Protein AF-A0A7S9GH35-F1 (afdb_monomer_lite)

Structure (mmCIF, N/CA/C/O backbone):
data_AF-A0A7S9GH35-F1
#
_entry.id   AF-A0A7S9GH35-F1
#
loop_
_atom_site.group_PDB
_atom_site.id
_atom_site.type_symbol
_atom_site.label_atom_id
_atom_site.label_alt_id
_atom_site.label_comp_id
_atom_site.label_asym_id
_atom_site.label_entity_id
_atom_site.label_seq_id
_atom_site.pdbx_PDB_ins_code
_atom_site.Cartn_x
_atom_site.Cartn_y
_atom_site.Cartn_z
_atom_site.occupancy
_atom_site.B_iso_or_equiv
_atom_site.auth_seq_id
_atom_site.auth_comp_id
_atom_site.auth_asym_id
_atom_site.auth_atom_id
_atom_site.pdbx_PDB_model_num
ATOM 1 N N . MET A 1 1 ? -16.198 -11.645 7.397 1.00 59.12 1 MET A N 1
ATOM 2 C CA . MET A 1 1 ? -14.959 -10.868 7.228 1.00 59.12 1 MET A CA 1
ATOM 3 C C . MET A 1 1 ? -14.829 -10.615 5.742 1.00 59.12 1 MET A C 1
ATOM 5 O O . MET A 1 1 ? -14.679 -11.577 4.996 1.00 59.12 1 MET A O 1
ATOM 9 N N . THR A 1 2 ? -15.080 -9.384 5.312 1.00 76.56 2 THR A N 1
ATOM 10 C CA . THR A 1 2 ? -14.897 -8.965 3.914 1.00 76.56 2 THR A CA 1
ATOM 11 C C . THR A 1 2 ? -13.443 -8.543 3.704 1.00 76.56 2 THR A C 1
ATOM 13 O O . THR A 1 2 ? -12.694 -8.409 4.660 1.00 76.56 2 THR A O 1
ATOM 16 N N . ILE A 1 3 ? -12.974 -8.412 2.474 1.00 88.50 3 ILE A N 1
ATOM 17 C CA . ILE A 1 3 ? -11.605 -7.961 2.225 1.00 88.50 3 ILE A CA 1
ATOM 18 C C . ILE A 1 3 ? -11.697 -6.839 1.217 1.00 88.50 3 ILE A C 1
ATOM 20 O O . ILE A 1 3 ? -12.133 -7.067 0.090 1.00 88.50 3 ILE A O 1
ATOM 24 N N . ASP A 1 4 ? -11.231 -5.667 1.620 1.00 95.44 4 ASP A N 1
ATOM 25 C CA . ASP A 1 4 ? -11.179 -4.518 0.734 1.00 95.44 4 ASP A CA 1
ATOM 26 C C . ASP A 1 4 ? -9.773 -4.403 0.170 1.00 95.44 4 ASP A C 1
ATOM 28 O O . ASP A 1 4 ? -8.779 -4.583 0.879 1.00 95.44 4 ASP A O 1
ATOM 32 N N . THR A 1 5 ? -9.698 -4.178 -1.137 1.00 97.38 5 THR A N 1
ATOM 33 C CA . THR A 1 5 ? -8.451 -4.250 -1.896 1.00 97.38 5 THR A CA 1
ATOM 34 C C . THR A 1 5 ? -8.224 -2.946 -2.635 1.00 97.38 5 THR A C 1
ATOM 36 O O . THR A 1 5 ? -9.100 -2.488 -3.366 1.00 97.38 5 THR A O 1
ATOM 39 N N . PHE A 1 6 ? -7.027 -2.390 -2.476 1.00 97.81 6 PHE A N 1
ATOM 40 C CA . PHE A 1 6 ? -6.507 -1.328 -3.319 1.00 97.81 6 PHE A CA 1
ATOM 41 C C . PHE A 1 6 ? -5.429 -1.876 -4.241 1.00 97.81 6 PHE A C 1
ATOM 43 O O . PHE A 1 6 ? -4.539 -2.619 -3.823 1.00 97.81 6 PHE A O 1
ATOM 50 N N . TYR A 1 7 ? -5.498 -1.466 -5.495 1.00 97.94 7 TYR A N 1
ATOM 51 C CA . TYR A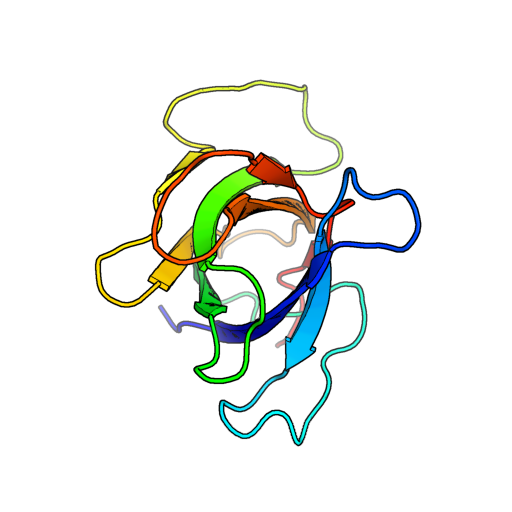 1 7 ? -4.491 -1.747 -6.502 1.00 97.94 7 TYR A CA 1
ATOM 52 C C . TYR A 1 7 ? -3.523 -0.572 -6.555 1.00 97.94 7 TYR A C 1
ATOM 54 O O . TYR A 1 7 ? -3.957 0.581 -6.554 1.00 97.94 7 TYR A O 1
ATOM 62 N N . VAL A 1 8 ? -2.222 -0.848 -6.531 1.00 97.19 8 VAL A N 1
ATOM 63 C CA . VAL A 1 8 ? -1.188 0.174 -6.350 1.00 97.19 8 VAL A CA 1
ATOM 64 C C . VAL A 1 8 ? -0.212 0.153 -7.510 1.00 97.19 8 VAL A C 1
ATOM 66 O O . VAL A 1 8 ? 0.351 -0.891 -7.841 1.00 97.19 8 VAL A O 1
ATOM 69 N N . LYS A 1 9 ? 0.011 1.332 -8.089 1.00 96.06 9 LYS A N 1
ATOM 70 C CA . LYS A 1 9 ? 1.079 1.604 -9.051 1.00 96.06 9 LYS A CA 1
ATOM 71 C C . LYS A 1 9 ? 2.086 2.539 -8.397 1.00 96.06 9 LYS A C 1
ATOM 73 O O . LYS A 1 9 ? 1.677 3.571 -7.865 1.00 96.06 9 LYS A O 1
ATOM 78 N N . ALA A 1 10 ? 3.368 2.194 -8.437 1.00 96.12 10 ALA A N 1
ATOM 79 C CA . ALA A 1 10 ? 4.426 2.997 -7.839 1.00 96.12 10 ALA A CA 1
ATOM 80 C C . ALA A 1 10 ? 5.556 3.271 -8.831 1.00 96.12 10 ALA A C 1
ATOM 82 O O . ALA A 1 10 ? 5.903 2.423 -9.653 1.00 96.12 10 ALA A O 1
ATOM 83 N N . LYS A 1 11 ? 6.140 4.460 -8.707 1.00 95.69 11 LYS A N 1
ATOM 84 C CA . LYS A 1 11 ? 7.355 4.886 -9.404 1.00 95.69 11 LYS A CA 1
ATOM 85 C C . LYS A 1 11 ? 8.254 5.651 -8.443 1.00 95.69 11 LYS A C 1
ATOM 87 O O . LYS A 1 11 ? 7.799 6.086 -7.387 1.00 95.69 11 LYS A O 1
ATOM 92 N N . ILE A 1 12 ? 9.515 5.836 -8.812 1.00 94.88 12 ILE A N 1
ATOM 93 C CA . ILE A 1 12 ? 10.418 6.693 -8.040 1.00 94.88 12 ILE A CA 1
ATOM 94 C C . ILE A 1 12 ? 9.915 8.139 -8.134 1.00 94.88 12 ILE A C 1
ATOM 96 O O . ILE A 1 12 ? 9.541 8.615 -9.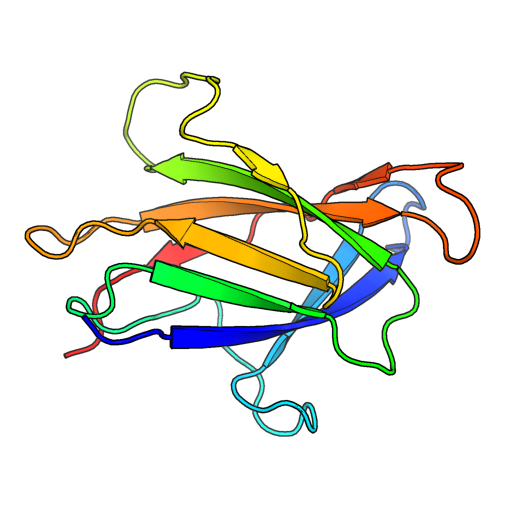211 1.00 94.88 12 ILE A O 1
ATOM 100 N N . ASP A 1 13 ? 9.869 8.821 -6.996 1.00 94.56 13 ASP A N 1
ATOM 101 C CA . ASP A 1 13 ? 9.494 10.225 -6.920 1.00 94.56 13 ASP A CA 1
ATOM 102 C C . ASP A 1 13 ? 10.555 11.143 -7.557 1.00 94.56 13 ASP A C 1
ATOM 104 O O . ASP A 1 13 ? 11.655 10.733 -7.929 1.00 94.56 13 ASP A O 1
ATOM 108 N N . THR A 1 14 ? 10.253 12.437 -7.666 1.00 93.00 14 THR A N 1
ATOM 109 C CA . THR A 1 14 ? 11.188 13.405 -8.262 1.00 93.00 14 THR A CA 1
ATOM 110 C C . THR A 1 14 ? 12.454 13.627 -7.433 1.00 93.00 14 THR A C 1
ATOM 112 O O . THR A 1 14 ? 13.407 14.210 -7.944 1.00 93.00 14 THR A O 1
ATOM 115 N N . THR A 1 15 ? 12.471 13.218 -6.158 1.00 91.88 15 THR A N 1
ATOM 116 C CA . THR A 1 15 ? 13.657 13.333 -5.295 1.00 91.88 15 THR A CA 1
ATOM 117 C C . THR A 1 15 ? 14.594 12.133 -5.410 1.00 91.88 15 THR A C 1
ATOM 119 O O . THR A 1 15 ? 15.747 12.234 -4.993 1.00 91.88 15 THR A O 1
ATOM 122 N N . GLY A 1 16 ? 14.124 11.020 -5.979 1.00 91.06 16 GLY A N 1
ATOM 123 C CA . GLY A 1 16 ? 14.895 9.789 -6.113 1.00 91.06 16 GLY A CA 1
ATOM 124 C C . GLY A 1 16 ? 14.901 8.907 -4.862 1.00 91.06 16 GLY A C 1
ATOM 125 O O . GLY A 1 16 ? 15.589 7.890 -4.864 1.00 91.06 16 GLY A O 1
ATOM 126 N N . ASN A 1 17 ? 14.180 9.279 -3.798 1.00 91.19 17 ASN A N 1
ATOM 127 C CA . ASN A 1 17 ? 14.275 8.621 -2.486 1.00 91.19 17 ASN A CA 1
ATOM 128 C C . ASN A 1 17 ? 12.989 7.908 -2.061 1.00 91.19 17 ASN A C 1
ATOM 130 O O . ASN A 1 17 ? 13.042 7.015 -1.215 1.00 91.19 17 ASN A O 1
ATOM 134 N N . TYR A 1 18 ? 11.842 8.295 -2.618 1.00 95.62 18 TYR A N 1
ATOM 135 C CA . TYR A 1 18 ? 10.536 7.785 -2.205 1.00 95.62 18 TYR A CA 1
ATOM 136 C C . TYR A 1 18 ? 9.800 7.138 -3.373 1.00 95.62 18 TYR A C 1
ATOM 138 O O . TYR A 1 18 ? 10.127 7.351 -4.541 1.00 95.62 18 TYR A O 1
ATOM 146 N N . ALA A 1 19 ? 8.783 6.350 -3.042 1.00 96.06 19 ALA A N 1
ATOM 147 C CA . ALA A 1 19 ? 7.819 5.865 -4.014 1.00 96.06 19 ALA A CA 1
ATOM 148 C C . ALA A 1 19 ? 6.645 6.851 -4.118 1.00 96.06 19 ALA A C 1
ATOM 150 O O . ALA A 1 19 ? 5.934 7.084 -3.137 1.00 96.06 19 ALA A O 1
ATOM 151 N N . ASP A 1 20 ? 6.416 7.391 -5.313 1.00 95.31 20 ASP A N 1
ATOM 152 C CA . ASP A 1 20 ? 5.173 8.070 -5.678 1.00 95.31 20 ASP A CA 1
ATOM 153 C C . ASP A 1 20 ? 4.136 7.003 -6.059 1.00 95.31 20 ASP A C 1
ATOM 155 O O . ASP A 1 20 ? 4.251 6.351 -7.103 1.00 95.31 20 ASP A O 1
ATOM 159 N N . ALA A 1 21 ? 3.170 6.769 -5.167 1.00 95.19 21 ALA A N 1
ATOM 160 C CA . ALA A 1 21 ? 2.192 5.692 -5.281 1.00 95.19 21 ALA A CA 1
ATOM 161 C C . ALA A 1 21 ? 0.786 6.221 -5.587 1.00 95.19 21 ALA A C 1
ATOM 163 O O . ALA A 1 21 ? 0.248 7.076 -4.884 1.00 95.19 21 ALA A O 1
ATOM 164 N N . SER A 1 22 ? 0.163 5.640 -6.610 1.00 95.75 22 SER A N 1
ATOM 165 C CA . SER A 1 22 ? -1.238 5.854 -6.974 1.00 95.75 22 SER A CA 1
ATOM 166 C C . SER A 1 22 ? -2.074 4.632 -6.604 1.00 95.75 22 SER A C 1
ATOM 168 O O . SER A 1 22 ? -1.653 3.498 -6.836 1.00 95.75 22 SER A O 1
ATOM 170 N N . TYR A 1 23 ? -3.264 4.869 -6.050 1.00 96.56 23 TYR A N 1
ATOM 171 C CA . TYR A 1 23 ? -4.155 3.835 -5.519 1.00 96.56 23 TYR A CA 1
ATOM 172 C C . TYR A 1 23 ? -5.453 3.784 -6.317 1.00 96.56 23 TYR A C 1
ATOM 174 O O . TYR A 1 23 ? -6.031 4.824 -6.637 1.00 96.56 23 TYR A O 1
ATOM 182 N N . PHE A 1 24 ? -5.940 2.578 -6.582 1.00 97.38 24 PHE A N 1
ATOM 183 C CA . PHE A 1 24 ? -7.119 2.325 -7.403 1.00 97.38 24 PHE A CA 1
ATOM 184 C C . PHE A 1 24 ? -8.025 1.281 -6.754 1.00 97.38 24 PHE A C 1
ATOM 186 O O . PHE A 1 24 ? -7.567 0.442 -5.975 1.00 97.38 24 PHE A O 1
ATOM 193 N N . LYS A 1 25 ? -9.319 1.327 -7.077 1.00 96.56 25 LYS A N 1
ATOM 194 C CA . LYS A 1 25 ? -10.320 0.347 -6.620 1.00 96.56 25 LYS A CA 1
ATOM 195 C C . LYS A 1 25 ? -10.438 -0.864 -7.554 1.00 96.56 25 LYS A C 1
ATOM 197 O O . LYS A 1 25 ? -11.084 -1.847 -7.202 1.00 96.56 25 LYS A O 1
ATOM 202 N N . ASP A 1 26 ? -9.802 -0.815 -8.721 1.00 96.81 26 ASP A N 1
ATOM 203 C CA . ASP A 1 26 ? -9.827 -1.853 -9.749 1.00 96.81 26 ASP A CA 1
ATOM 204 C C . ASP A 1 26 ? -8.417 -2.153 -10.301 1.00 96.81 26 ASP A C 1
ATOM 206 O O . ASP A 1 26 ? -7.568 -1.259 -10.351 1.00 96.81 26 ASP A O 1
ATOM 210 N N . PRO A 1 27 ? -8.156 -3.390 -10.768 1.00 96.00 27 PRO A N 1
ATOM 211 C CA . PRO A 1 27 ? -6.842 -3.788 -11.284 1.00 96.00 27 PRO A CA 1
ATOM 212 C C . PRO A 1 27 ? -6.471 -3.119 -12.612 1.00 96.00 27 PRO A C 1
ATOM 214 O O . PRO A 1 27 ? -5.298 -3.094 -12.970 1.00 96.00 27 PRO A O 1
ATOM 217 N N . ALA A 1 28 ? -7.452 -2.590 -13.351 1.00 95.81 28 ALA A N 1
ATOM 218 C CA . ALA A 1 28 ? -7.218 -1.877 -14.603 1.00 95.81 28 ALA A CA 1
ATOM 219 C C . ALA A 1 28 ? -6.813 -0.405 -14.385 1.00 95.81 28 ALA A C 1
ATOM 221 O O . ALA A 1 28 ? -6.578 0.308 -15.359 1.00 95.81 28 ALA A O 1
ATOM 222 N N . CYS A 1 29 ? -6.717 0.047 -13.127 1.00 96.25 29 CYS A N 1
ATOM 223 C CA . CYS A 1 29 ? -6.353 1.413 -12.746 1.00 96.25 29 CYS A CA 1
ATOM 224 C C . CYS A 1 29 ? -7.279 2.491 -13.333 1.00 96.25 29 CYS A C 1
ATOM 226 O O . CYS A 1 29 ? -6.836 3.595 -13.655 1.00 96.25 29 CYS A O 1
ATOM 228 N N . THR A 1 30 ? -8.570 2.186 -13.483 1.00 96.75 30 THR A N 1
ATOM 229 C CA . THR A 1 30 ? -9.553 3.111 -14.076 1.00 96.75 30 THR A CA 1
ATOM 230 C C . THR A 1 30 ? -10.357 3.888 -13.035 1.00 96.75 30 THR A C 1
ATOM 232 O O . THR A 1 30 ? -10.926 4.936 -13.345 1.00 96.75 30 THR A O 1
ATOM 235 N N . GLN A 1 31 ? -10.382 3.413 -11.791 1.00 97.19 31 GLN A N 1
ATOM 236 C CA . GLN A 1 31 ? -11.110 3.994 -10.670 1.00 97.19 31 GLN A CA 1
ATOM 237 C C . GLN A 1 31 ? -10.123 4.419 -9.579 1.00 97.19 31 GLN A C 1
ATOM 239 O O . GLN A 1 31 ? -9.809 3.628 -8.683 1.00 97.19 31 GLN A O 1
ATOM 244 N N . PRO A 1 32 ? -9.607 5.659 -9.627 1.00 96.25 32 PRO A N 1
ATOM 245 C CA . PRO A 1 32 ? -8.699 6.147 -8.599 1.00 96.25 32 PRO A CA 1
ATOM 246 C C . PRO A 1 32 ? -9.386 6.182 -7.229 1.00 96.25 32 PRO A C 1
ATOM 248 O O . PRO A 1 32 ? -10.567 6.519 -7.103 1.00 96.25 32 PRO A O 1
ATOM 251 N N . ALA A 1 33 ? -8.630 5.851 -6.186 1.00 95.00 33 ALA A N 1
ATOM 252 C CA . ALA A 1 33 ? -9.053 5.987 -4.802 1.00 95.00 33 ALA A CA 1
ATOM 253 C C . ALA A 1 33 ? -8.619 7.351 -4.242 1.00 95.00 33 ALA A C 1
ATOM 255 O O . ALA A 1 33 ? -7.503 7.814 -4.469 1.00 95.00 33 ALA A O 1
ATOM 256 N N . SER A 1 34 ? -9.504 7.996 -3.485 1.00 92.12 34 SER A N 1
ATOM 257 C CA . SER A 1 34 ? -9.207 9.240 -2.770 1.00 92.12 34 SER A CA 1
ATOM 258 C C . SER A 1 34 ? -8.525 8.963 -1.433 1.00 92.12 34 SER A C 1
ATOM 260 O O . SER A 1 34 ? -8.853 7.975 -0.782 1.00 92.12 34 SER A O 1
ATOM 262 N N . GLN A 1 35 ? -7.658 9.875 -0.989 1.00 90.12 35 GLN A N 1
ATOM 263 C CA . GLN A 1 35 ? -7.100 9.862 0.365 1.00 90.12 35 GLN A CA 1
ATOM 264 C C . GLN A 1 35 ? -8.039 10.584 1.363 1.00 90.12 35 GLN A C 1
ATOM 266 O O . GLN A 1 35 ? -8.633 11.602 0.995 1.00 90.12 35 GLN A O 1
ATOM 271 N N . PRO A 1 36 ? -8.181 10.103 2.615 1.00 94.25 36 PRO A N 1
ATOM 272 C CA . PRO A 1 36 ? -7.687 8.813 3.098 1.00 94.25 36 PRO A CA 1
ATOM 273 C C . PRO A 1 36 ? -8.388 7.660 2.369 1.00 94.25 36 PRO A C 1
ATOM 275 O O . PRO A 1 36 ? -9.570 7.767 2.031 1.00 94.25 36 PRO A O 1
ATOM 278 N N . LEU A 1 37 ? -7.667 6.564 2.147 1.00 96.31 37 LEU A N 1
ATOM 279 C CA . LEU A 1 37 ? -8.221 5.326 1.612 1.00 96.31 37 LEU A CA 1
ATOM 280 C C . LEU A 1 37 ? -9.281 4.791 2.572 1.00 96.31 37 LEU A C 1
ATOM 282 O O . LEU A 1 37 ? -9.046 4.666 3.775 1.00 96.31 37 LEU A O 1
ATOM 286 N N . ARG A 1 38 ? -10.460 4.478 2.048 1.00 96.25 38 ARG A N 1
ATOM 287 C CA . ARG A 1 38 ? -11.611 4.066 2.849 1.00 96.25 38 ARG A CA 1
ATOM 288 C C . ARG A 1 38 ? -11.987 2.625 2.563 1.00 96.25 38 ARG A C 1
ATOM 290 O O . ARG A 1 38 ? -12.031 2.224 1.406 1.00 96.25 38 ARG A O 1
ATOM 297 N N . ILE A 1 39 ? -12.221 1.877 3.633 1.00 96.50 39 ILE A N 1
ATOM 298 C CA . ILE A 1 39 ? -12.672 0.487 3.591 1.00 96.50 39 ILE A CA 1
ATOM 299 C C . ILE A 1 39 ? -13.910 0.318 4.471 1.00 96.50 39 ILE A C 1
ATOM 301 O O . ILE A 1 39 ? -14.140 1.099 5.407 1.00 96.50 39 ILE A O 1
ATOM 305 N N . SER A 1 40 ? -14.658 -0.754 4.237 1.00 95.50 40 SER A N 1
ATOM 306 C CA . SER A 1 40 ? -15.755 -1.184 5.087 1.00 95.50 40 SER A CA 1
ATOM 307 C C . SER A 1 40 ? -15.274 -1.394 6.517 1.00 95.50 40 SER A C 1
ATOM 309 O O . SER A 1 40 ? -14.279 -2.082 6.784 1.00 95.50 40 SER A O 1
ATOM 311 N N . LYS A 1 41 ? -16.061 -0.895 7.473 1.00 94.81 41 LYS A N 1
ATOM 312 C CA . LYS A 1 41 ? -15.869 -1.162 8.903 1.00 94.81 41 LYS A CA 1
ATOM 313 C C . LYS A 1 41 ? -15.809 -2.666 9.209 1.00 94.81 41 LYS A C 1
ATOM 315 O O . LYS A 1 41 ? -15.185 -3.071 10.186 1.00 94.81 41 LYS A O 1
ATOM 320 N N . THR A 1 42 ? -16.434 -3.503 8.379 1.00 94.81 42 THR A N 1
ATOM 321 C CA . THR A 1 42 ? -16.532 -4.957 8.590 1.00 94.81 42 THR A CA 1
ATOM 322 C C . THR A 1 42 ? -15.496 -5.789 7.825 1.00 94.81 42 THR A C 1
ATOM 324 O O . THR A 1 42 ? -15.460 -7.012 8.010 1.00 94.81 42 THR A O 1
ATOM 327 N N . ALA A 1 43 ? -14.623 -5.151 7.032 1.00 93.50 43 ALA A N 1
ATOM 328 C CA . ALA A 1 43 ? -13.578 -5.840 6.278 1.00 93.50 43 ALA A CA 1
ATOM 329 C C . ALA A 1 43 ? -12.635 -6.599 7.219 1.00 93.50 43 ALA A C 1
ATOM 331 O O . ALA A 1 43 ? -12.504 -7.818 7.192 1.00 93.50 43 ALA A O 1
ATOM 332 N N . GLY A 1 44 ? -12.016 -5.893 8.155 1.00 94.06 44 GLY A N 1
ATOM 333 C CA . GLY A 1 44 ? -11.044 -6.496 9.062 1.00 94.06 44 GLY A CA 1
ATOM 334 C C . GLY A 1 44 ? -9.652 -6.698 8.447 1.00 94.06 44 GLY A C 1
ATOM 335 O O . GLY A 1 44 ? -8.695 -6.921 9.183 1.00 94.06 44 GLY A O 1
ATOM 336 N N . VAL A 1 45 ? -9.506 -6.555 7.126 1.00 96.06 45 VAL A N 1
ATOM 337 C CA . VAL A 1 45 ? -8.225 -6.457 6.411 1.00 96.06 45 VAL A CA 1
ATOM 338 C C . VAL A 1 45 ? -8.357 -5.455 5.261 1.00 96.06 45 VAL A C 1
ATOM 340 O O . VAL A 1 45 ? -9.341 -5.480 4.526 1.00 96.06 45 VAL A O 1
ATOM 343 N N . CYS A 1 46 ? -7.331 -4.621 5.088 1.00 96.69 46 CYS A N 1
ATOM 344 C CA . CYS A 1 46 ? -7.067 -3.850 3.875 1.00 96.69 46 CYS A CA 1
ATOM 345 C C . CYS A 1 46 ? -5.929 -4.523 3.102 1.00 96.69 46 CYS A C 1
ATOM 347 O O . CYS A 1 46 ? -4.832 -4.683 3.646 1.00 96.69 46 CYS A O 1
ATOM 349 N N . ARG A 1 47 ? -6.162 -4.920 1.852 1.00 97.56 47 ARG A N 1
ATOM 350 C CA . ARG A 1 47 ? -5.121 -5.451 0.962 1.00 97.56 47 ARG A CA 1
ATOM 351 C C . ARG A 1 47 ? -4.600 -4.366 0.040 1.00 97.56 47 ARG A C 1
ATOM 353 O O . ARG A 1 47 ? -5.379 -3.584 -0.497 1.00 97.56 47 ARG A O 1
ATOM 360 N N . PHE A 1 48 ? -3.297 -4.392 -0.195 1.00 98.06 48 PHE A N 1
ATOM 361 C CA . PHE A 1 48 ? -2.668 -3.654 -1.281 1.00 98.06 48 PHE A CA 1
ATOM 362 C C . PHE A 1 48 ? -2.048 -4.652 -2.244 1.00 98.06 48 PHE A C 1
ATOM 364 O O . PHE A 1 48 ? -1.306 -5.534 -1.811 1.00 98.06 48 PHE A O 1
ATOM 371 N N . VAL A 1 49 ? -2.379 -4.524 -3.524 1.00 98.12 49 VAL A N 1
ATOM 372 C CA . VAL A 1 49 ? -1.917 -5.407 -4.598 1.00 98.12 49 VAL A CA 1
ATOM 373 C C . VAL A 1 49 ? -1.169 -4.559 -5.614 1.00 98.12 49 VAL A C 1
ATOM 375 O O . VAL A 1 49 ? -1.726 -3.592 -6.134 1.00 98.12 49 VAL A O 1
ATOM 378 N N . GLN A 1 50 ? 0.085 -4.898 -5.897 1.00 97.50 50 GLN A N 1
ATOM 379 C CA . GLN A 1 50 ? 0.825 -4.243 -6.973 1.00 97.50 50 GLN A CA 1
ATOM 380 C C . GLN A 1 50 ? 0.181 -4.566 -8.328 1.00 97.50 50 GLN A C 1
ATOM 382 O O . GLN A 1 50 ? -0.117 -5.723 -8.622 1.00 97.50 50 GLN A O 1
ATOM 387 N N . VAL A 1 51 ? -0.003 -3.556 -9.178 1.00 96.94 51 VAL A N 1
ATOM 388 C CA . VAL A 1 51 ? -0.433 -3.779 -10.568 1.00 96.94 51 VAL A CA 1
ATOM 389 C C . VAL A 1 51 ? 0.744 -4.131 -11.475 1.00 96.94 51 VAL A C 1
ATOM 391 O O . VAL A 1 51 ? 1.888 -3.763 -11.211 1.00 96.94 51 VAL A O 1
ATOM 394 N N . SER A 1 52 ? 0.464 -4.821 -12.582 1.00 90.38 52 SER A N 1
ATOM 395 C CA . SER A 1 52 ? 1.495 -5.295 -13.517 1.00 90.38 52 SER A CA 1
ATOM 396 C C . SER A 1 52 ? 2.311 -4.174 -14.166 1.00 90.38 52 SER A C 1
ATOM 398 O O . SER A 1 52 ? 3.456 -4.392 -14.534 1.00 90.38 52 SER A O 1
ATOM 400 N N . ASP A 1 53 ? 1.726 -2.985 -14.307 1.00 90.75 53 ASP A N 1
ATOM 401 C CA . ASP A 1 53 ? 2.343 -1.807 -14.928 1.00 90.75 53 ASP A CA 1
ATOM 402 C C . ASP A 1 53 ? 2.959 -0.856 -13.878 1.00 90.75 53 ASP A C 1
ATOM 404 O O . ASP A 1 53 ? 2.839 0.362 -13.977 1.00 90.75 53 ASP A O 1
ATOM 408 N N . SER A 1 54 ? 3.529 -1.404 -12.801 1.00 93.88 54 SER A N 1
ATOM 409 C CA . SER A 1 54 ? 4.248 -0.650 -11.765 1.00 93.88 54 SER A CA 1
ATOM 410 C C . SER A 1 54 ? 5.746 -0.629 -12.065 1.00 93.88 54 SER A C 1
ATOM 412 O O . SER A 1 54 ? 6.329 -1.679 -12.327 1.00 93.88 54 SER A O 1
ATOM 414 N N . ASP A 1 55 ? 6.375 0.546 -11.974 1.00 94.88 55 ASP A N 1
ATOM 415 C CA . ASP A 1 55 ? 7.815 0.715 -12.232 1.00 94.88 55 ASP A CA 1
ATOM 416 C C . ASP A 1 55 ? 8.670 0.158 -11.081 1.00 94.88 55 ASP A C 1
ATOM 418 O O . ASP A 1 55 ? 9.854 -0.128 -11.252 1.00 94.88 55 ASP A O 1
ATOM 422 N N . LEU A 1 56 ? 8.069 0.016 -9.897 1.00 95.62 56 LEU A N 1
ATOM 423 C CA . LEU A 1 56 ? 8.687 -0.546 -8.702 1.00 95.62 56 LEU A CA 1
ATOM 424 C C . LEU A 1 56 ? 7.962 -1.809 -8.223 1.00 95.62 56 LEU A C 1
ATOM 426 O O . LEU A 1 56 ? 6.766 -1.990 -8.478 1.00 95.62 56 LEU A O 1
ATOM 430 N N . VAL A 1 57 ? 8.682 -2.644 -7.469 1.00 95.94 57 VAL A N 1
ATOM 431 C CA . VAL A 1 57 ? 8.203 -3.926 -6.934 1.00 95.94 57 VAL A CA 1
ATOM 432 C C . VAL A 1 57 ? 7.838 -3.800 -5.457 1.00 95.94 57 VAL A C 1
ATOM 434 O O . VAL A 1 57 ? 8.668 -3.386 -4.657 1.00 95.94 57 VAL A O 1
ATOM 437 N N . LEU A 1 58 ? 6.616 -4.157 -5.070 1.00 96.62 58 LEU A N 1
ATOM 438 C CA . LEU A 1 58 ? 6.154 -4.137 -3.684 1.00 96.62 58 LEU A CA 1
ATOM 439 C C . LEU A 1 58 ? 6.819 -5.267 -2.893 1.00 96.62 58 LEU A C 1
ATOM 441 O O . LEU A 1 58 ? 6.675 -6.438 -3.237 1.00 96.62 58 LEU A O 1
ATOM 445 N N . VAL A 1 59 ? 7.494 -4.919 -1.797 1.00 96.06 59 VAL A N 1
ATOM 446 C CA . VAL A 1 59 ? 8.197 -5.893 -0.941 1.00 96.06 59 VAL A CA 1
ATOM 447 C C . VAL A 1 59 ? 7.574 -6.037 0.445 1.00 96.06 59 VAL A C 1
ATOM 449 O O . VAL A 1 59 ? 7.775 -7.044 1.125 1.00 96.06 59 VAL A O 1
ATOM 452 N N . GLY A 1 60 ? 6.791 -5.055 0.888 1.00 95.75 60 GLY A N 1
ATOM 453 C CA . GLY A 1 60 ? 6.142 -5.115 2.189 1.00 95.75 60 GLY A CA 1
ATOM 454 C C . GLY A 1 60 ? 5.510 -3.802 2.615 1.00 95.75 60 GLY A C 1
ATOM 455 O O . GLY A 1 60 ? 5.435 -2.835 1.858 1.00 95.75 60 GLY A O 1
ATOM 456 N N . THR A 1 61 ? 5.063 -3.768 3.862 1.00 95.81 61 THR A N 1
ATOM 457 C CA . THR A 1 61 ? 4.500 -2.582 4.494 1.00 95.81 61 THR A CA 1
ATOM 458 C C . THR A 1 61 ? 4.805 -2.546 5.985 1.00 95.81 61 THR A C 1
ATOM 460 O O . THR A 1 61 ? 4.897 -3.588 6.637 1.00 95.81 61 THR A O 1
ATOM 463 N N . VAL A 1 62 ? 4.931 -1.337 6.528 1.00 94.88 62 VAL A N 1
ATOM 464 C CA . VAL A 1 62 ? 4.776 -1.074 7.961 1.00 94.88 62 VAL A CA 1
ATOM 465 C 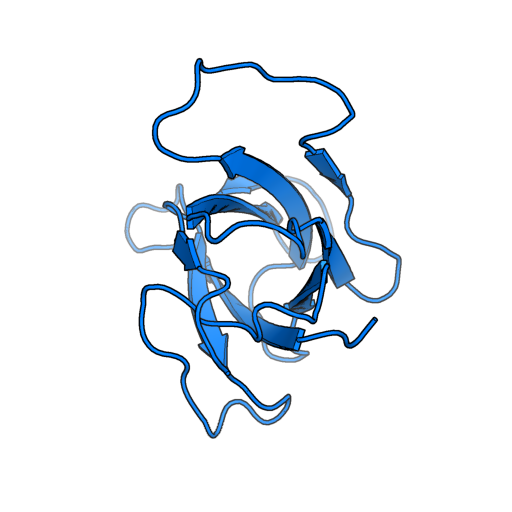C . VAL A 1 62 ? 3.553 -0.199 8.171 1.00 94.88 62 VAL A C 1
ATOM 467 O O . VAL A 1 62 ? 3.230 0.642 7.336 1.00 94.88 62 VAL A O 1
ATOM 470 N N . PHE A 1 63 ? 2.854 -0.379 9.283 1.00 93.94 63 PHE A N 1
ATOM 471 C CA . PHE A 1 63 ? 1.664 0.410 9.575 1.00 93.94 63 PHE A CA 1
ATOM 472 C C . PHE A 1 63 ? 1.540 0.717 11.059 1.00 93.94 63 PHE A C 1
ATOM 474 O O . PHE A 1 63 ? 2.062 0.012 11.917 1.00 93.94 63 PHE A O 1
ATOM 481 N N . LYS A 1 64 ? 0.790 1.760 11.398 1.00 92.69 64 LYS A N 1
ATOM 482 C CA . LYS A 1 64 ? 0.429 2.056 12.787 1.00 92.69 64 LYS A CA 1
ATOM 483 C C . LYS A 1 64 ? -0.971 2.627 12.865 1.00 92.69 64 LYS A C 1
ATOM 485 O O . LYS A 1 64 ? -1.408 3.323 11.957 1.00 92.69 64 LYS A O 1
ATOM 490 N N . THR A 1 65 ? -1.649 2.399 13.980 1.00 93.06 65 THR A N 1
ATOM 491 C CA . THR A 1 65 ? -2.888 3.117 14.287 1.00 93.06 65 THR A CA 1
ATOM 492 C C . THR A 1 65 ? -2.547 4.551 14.692 1.00 93.06 65 THR A C 1
ATOM 494 O O . THR A 1 65 ? -1.764 4.765 15.618 1.00 93.06 65 THR A O 1
ATOM 497 N N . LEU A 1 66 ? -3.103 5.539 13.990 1.00 91.19 66 LEU A N 1
ATOM 498 C CA . LEU A 1 66 ? -2.880 6.951 14.294 1.00 91.19 66 LEU A CA 1
ATOM 499 C C . LEU A 1 66 ? -3.522 7.322 15.638 1.00 91.19 66 LEU A C 1
ATOM 501 O O . LEU A 1 66 ? -4.556 6.779 16.024 1.00 91.19 66 LEU A O 1
ATOM 505 N N . GLY A 1 67 ? -2.878 8.229 16.373 1.00 88.12 67 GLY A N 1
ATOM 506 C CA . GLY A 1 67 ? -3.294 8.612 17.727 1.00 88.12 67 GLY A CA 1
ATOM 507 C C . GLY A 1 67 ? -2.954 7.591 18.822 1.00 88.12 67 GLY A C 1
ATOM 508 O O . GLY A 1 67 ? -3.323 7.804 19.972 1.00 88.12 67 GLY A O 1
ATOM 509 N N . GLN A 1 68 ? -2.250 6.502 18.493 1.00 85.25 68 GLN A N 1
ATOM 510 C CA . GLN A 1 68 ? -1.724 5.533 19.461 1.00 85.25 68 GLN A CA 1
ATOM 511 C C . GLN A 1 68 ? -0.204 5.698 19.643 1.00 85.25 68 GLN A C 1
ATOM 513 O O . GLN A 1 68 ? 0.460 6.227 18.742 1.00 85.25 68 GLN A O 1
ATOM 518 N N . PRO A 1 69 ? 0.370 5.255 20.781 1.00 82.56 69 PRO A N 1
ATOM 519 C CA . PRO A 1 69 ? 1.812 5.297 21.005 1.00 82.56 69 PRO A CA 1
ATOM 520 C C . PRO A 1 69 ? 2.596 4.632 19.862 1.00 82.56 69 PRO A C 1
ATOM 522 O O . PRO A 1 69 ? 2.187 3.574 19.373 1.00 82.56 69 PRO A O 1
ATOM 525 N N . PRO A 1 70 ? 3.731 5.211 19.431 1.00 72.88 70 PRO A N 1
ATOM 526 C CA . PRO A 1 70 ? 4.562 4.596 18.410 1.00 72.88 70 PRO A CA 1
ATOM 527 C C . PRO A 1 70 ? 5.183 3.321 18.980 1.00 72.88 70 PRO A C 1
ATOM 529 O O . PRO A 1 70 ? 5.964 3.350 19.925 1.00 72.88 70 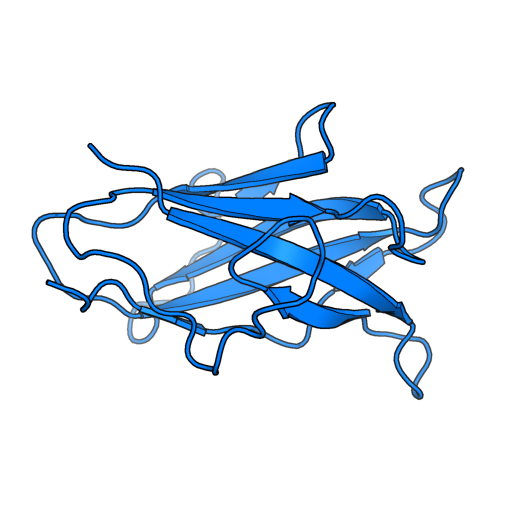PRO A O 1
ATOM 532 N N . THR A 1 71 ? 4.818 2.180 18.417 1.00 79.56 71 THR A N 1
ATOM 533 C CA . THR A 1 71 ? 5.466 0.895 18.685 1.00 79.56 71 THR A CA 1
ATOM 534 C C . THR A 1 71 ? 5.758 0.275 17.334 1.00 79.56 71 THR A C 1
ATOM 536 O O . THR A 1 71 ? 4.910 0.367 16.455 1.00 79.56 71 THR A O 1
ATOM 539 N N . LEU A 1 72 ? 6.928 -0.327 17.144 1.00 79.06 72 LEU A N 1
ATOM 540 C CA . LEU A 1 72 ? 7.229 -1.156 15.978 1.00 79.06 72 LEU A CA 1
ATOM 541 C C . LEU A 1 72 ? 7.488 -2.571 16.488 1.00 79.06 72 LEU A C 1
ATOM 543 O O . LEU A 1 72 ? 8.322 -2.766 17.372 1.00 79.06 72 LEU A O 1
ATOM 547 N N . ASN A 1 73 ? 6.732 -3.543 15.995 1.00 84.69 73 ASN A N 1
ATOM 548 C CA . ASN A 1 73 ? 6.891 -4.948 16.346 1.00 84.69 73 ASN A CA 1
ATOM 549 C C . ASN A 1 73 ? 6.426 -5.830 15.177 1.00 84.69 73 ASN A C 1
ATOM 551 O O . ASN A 1 73 ? 5.935 -5.347 14.162 1.00 84.69 73 ASN A O 1
ATOM 555 N N . SER A 1 74 ? 6.559 -7.146 15.302 1.00 82.81 74 SER A N 1
ATOM 556 C CA . SER A 1 74 ? 6.176 -8.069 14.226 1.00 82.81 74 SER A CA 1
ATOM 557 C C . SER A 1 74 ? 4.687 -8.030 13.849 1.00 82.81 74 SER A C 1
ATOM 559 O O . SER A 1 74 ? 4.324 -8.544 12.799 1.00 82.81 74 SER A O 1
ATOM 561 N N . GLN A 1 75 ? 3.818 -7.424 14.666 1.00 86.31 75 GLN A N 1
ATOM 562 C CA . GLN A 1 75 ? 2.379 -7.301 14.397 1.00 86.31 75 GLN A CA 1
ATOM 563 C C . GLN A 1 75 ? 2.035 -6.110 13.498 1.00 86.31 75 GLN A C 1
ATOM 565 O O . GLN A 1 75 ? 0.878 -5.961 13.100 1.00 86.31 75 GLN A O 1
ATOM 570 N N . ASN A 1 76 ? 2.996 -5.226 13.223 1.00 89.88 76 ASN A N 1
ATOM 571 C CA . ASN A 1 76 ? 2.757 -4.017 12.446 1.00 89.88 76 ASN A CA 1
ATOM 572 C C . ASN A 1 76 ? 3.702 -3.831 11.255 1.00 89.88 76 ASN A C 1
ATOM 574 O O . ASN A 1 76 ? 3.866 -2.733 10.723 1.00 89.88 76 ASN A O 1
ATOM 578 N N . PHE A 1 77 ? 4.236 -4.966 10.815 1.00 92.88 77 PHE A N 1
ATOM 579 C CA . PHE A 1 77 ? 4.915 -5.184 9.554 1.00 92.88 77 PHE A CA 1
ATOM 580 C C . PHE A 1 77 ? 4.225 -6.342 8.822 1.00 92.88 77 PHE A C 1
ATOM 582 O O . PHE A 1 77 ? 3.856 -7.337 9.447 1.00 92.88 77 PHE A O 1
ATOM 589 N N . ALA A 1 78 ? 4.075 -6.232 7.505 1.00 94.50 78 ALA A N 1
ATOM 590 C CA . ALA A 1 78 ? 3.641 -7.334 6.653 1.00 94.50 78 ALA A CA 1
ATOM 591 C C . ALA A 1 78 ? 4.504 -7.378 5.387 1.00 94.50 78 ALA A C 1
ATOM 593 O O . ALA A 1 78 ? 4.564 -6.402 4.642 1.00 94.50 78 ALA A O 1
ATOM 594 N N . ALA A 1 79 ? 5.170 -8.507 5.147 1.00 95.50 79 ALA A N 1
ATOM 595 C CA . ALA A 1 79 ? 5.891 -8.745 3.899 1.00 95.50 79 ALA A CA 1
ATOM 596 C C . ALA A 1 79 ? 4.906 -8.961 2.741 1.00 95.50 79 ALA A C 1
ATOM 598 O O . ALA A 1 79 ? 3.795 -9.456 2.955 1.00 95.50 79 ALA A O 1
ATOM 599 N N . ALA A 1 80 ? 5.315 -8.595 1.526 1.00 96.44 80 ALA A N 1
ATOM 600 C CA . ALA A 1 80 ? 4.573 -8.963 0.328 1.00 96.44 80 ALA A CA 1
ATOM 601 C C . ALA A 1 80 ? 4.686 -10.475 0.087 1.00 96.44 80 ALA A C 1
ATOM 603 O O . ALA A 1 80 ? 5.732 -11.072 0.345 1.00 96.44 80 ALA A O 1
ATOM 604 N N . ASN A 1 81 ? 3.605 -11.096 -0.380 1.00 95.69 81 ASN A N 1
ATOM 605 C CA . ASN A 1 81 ? 3.633 -12.484 -0.845 1.00 95.69 81 ASN A CA 1
ATOM 606 C C . ASN A 1 81 ? 4.165 -12.582 -2.292 1.00 95.69 81 ASN A C 1
ATOM 608 O O . ASN A 1 81 ? 4.451 -11.569 -2.930 1.00 95.69 81 ASN A O 1
ATOM 612 N N . ASP A 1 82 ? 4.222 -13.803 -2.831 1.00 92.69 82 ASP A N 1
ATOM 613 C CA . ASP A 1 82 ? 4.679 -14.078 -4.206 1.00 92.69 82 ASP A CA 1
ATOM 614 C C . ASP A 1 82 ? 3.789 -13.448 -5.300 1.00 92.69 82 ASP A C 1
ATOM 616 O O . ASP A 1 82 ? 4.177 -13.379 -6.462 1.00 92.69 82 ASP A O 1
ATOM 620 N N . GLU A 1 83 ? 2.601 -12.959 -4.932 1.00 93.44 83 GLU A N 1
ATOM 621 C CA . GLU A 1 83 ? 1.667 -12.231 -5.801 1.00 93.44 83 GLU A CA 1
ATOM 622 C C . GLU A 1 83 ? 1.750 -10.707 -5.592 1.00 93.44 83 GLU A C 1
ATOM 624 O O . GLU A 1 83 ? 0.808 -9.981 -5.918 1.00 93.44 83 GLU A O 1
ATOM 629 N N . TYR A 1 84 ? 2.834 -10.210 -4.985 1.00 95.81 84 TYR A N 1
ATOM 630 C CA . TYR A 1 84 ? 3.054 -8.788 -4.692 1.00 95.81 84 TYR A CA 1
ATOM 631 C C . TYR A 1 84 ? 1.876 -8.142 -3.949 1.00 95.81 84 TYR A C 1
ATOM 633 O O . TYR A 1 84 ? 1.430 -7.032 -4.258 1.00 95.81 84 TYR A O 1
ATOM 641 N N . THR A 1 85 ? 1.344 -8.870 -2.967 1.00 97.75 85 THR A N 1
ATOM 642 C CA . THR A 1 85 ? 0.235 -8.440 -2.115 1.00 97.75 85 THR A CA 1
ATOM 643 C C . THR A 1 85 ? 0.689 -8.305 -0.670 1.00 97.75 85 THR A C 1
ATOM 645 O O . THR A 1 85 ? 1.303 -9.221 -0.124 1.00 97.75 85 THR A O 1
ATOM 648 N N . VAL A 1 86 ? 0.286 -7.220 -0.007 1.00 97.25 86 VAL A N 1
ATOM 649 C CA . VAL A 1 86 ? 0.379 -7.071 1.455 1.00 97.25 86 VAL A CA 1
ATOM 650 C C . VAL A 1 86 ? -1.009 -6.965 2.080 1.00 97.25 86 VAL A C 1
ATOM 652 O O . VAL A 1 86 ? -1.950 -6.453 1.467 1.00 97.25 86 VAL A O 1
ATOM 655 N N . ALA A 1 87 ? -1.140 -7.431 3.320 1.00 96.62 87 ALA A N 1
ATOM 656 C CA . ALA A 1 87 ? -2.377 -7.373 4.089 1.00 96.62 87 ALA A CA 1
ATOM 657 C C . ALA A 1 87 ? -2.167 -6.576 5.380 1.00 96.62 87 ALA A C 1
ATOM 659 O O . ALA A 1 87 ? -1.344 -6.938 6.220 1.00 96.62 87 ALA A O 1
ATOM 660 N N . VAL A 1 88 ? -2.945 -5.509 5.550 1.00 95.56 88 VAL A N 1
ATOM 661 C CA . VAL A 1 88 ? -2.973 -4.682 6.757 1.00 95.56 88 VAL A CA 1
ATOM 662 C C . VAL A 1 88 ? -4.218 -5.055 7.566 1.00 95.56 88 VAL A C 1
ATOM 664 O O . VAL A 1 88 ? -5.334 -4.750 7.136 1.00 95.56 88 VAL A O 1
ATOM 667 N N . PRO A 1 89 ? -4.077 -5.698 8.739 1.00 94.81 89 PRO A N 1
ATOM 668 C CA . PRO A 1 89 ? -5.208 -5.994 9.610 1.00 94.81 89 PRO A CA 1
ATOM 669 C C . PRO A 1 89 ? -5.908 -4.706 10.038 1.00 94.81 89 PRO A C 1
ATOM 671 O O . PRO A 1 89 ? -5.245 -3.720 10.349 1.00 94.81 89 PRO A O 1
ATOM 674 N N . MET A 1 90 ? -7.229 -4.707 10.121 1.00 94.75 90 MET A N 1
ATOM 675 C CA . MET A 1 90 ? -8.034 -3.575 10.581 1.00 94.75 90 MET A CA 1
ATOM 676 C C . MET A 1 90 ? -9.017 -4.071 11.649 1.00 94.75 90 MET A C 1
ATOM 678 O O . MET A 1 90 ? -9.520 -5.186 11.543 1.00 94.75 90 MET A O 1
ATOM 682 N N . PRO A 1 91 ? -9.290 -3.310 12.718 1.00 93.75 91 PRO A N 1
ATOM 683 C CA . PRO A 1 91 ? -10.315 -3.710 13.676 1.00 93.75 91 PRO A CA 1
ATOM 684 C C . PRO A 1 91 ? -11.701 -3.670 13.018 1.00 93.75 91 PRO A C 1
ATOM 686 O O . PRO A 1 91 ? -11.951 -2.854 12.137 1.00 93.75 91 PRO A O 1
ATOM 689 N N . THR A 1 92 ? -12.619 -4.529 13.460 1.00 95.06 92 THR A N 1
ATOM 690 C CA . THR A 1 92 ? -14.021 -4.527 12.990 1.00 95.06 92 THR A CA 1
ATOM 691 C C . THR A 1 92 ? -14.997 -3.956 14.020 1.00 95.06 92 THR A C 1
ATOM 693 O O . THR A 1 92 ? -16.101 -3.530 13.684 1.00 95.06 92 THR A O 1
ATOM 696 N N . ALA A 1 93 ? -14.587 -3.904 15.291 1.00 93.75 93 ALA A N 1
ATOM 697 C CA . ALA A 1 93 ? -15.404 -3.388 16.389 1.00 93.75 93 ALA A CA 1
ATOM 698 C C . ALA A 1 93 ? -15.371 -1.852 16.494 1.00 93.75 93 ALA A C 1
ATOM 700 O O . ALA A 1 93 ? -16.352 -1.233 16.909 1.00 93.75 93 ALA A O 1
ATOM 701 N N . THR A 1 94 ? -14.262 -1.222 16.102 1.00 94.44 94 THR A N 1
ATOM 702 C CA . THR A 1 94 ? -14.018 0.218 16.260 1.00 94.44 94 THR A CA 1
ATOM 703 C C . THR A 1 94 ? -13.565 0.853 14.953 1.00 94.44 94 THR A C 1
ATOM 705 O O . THR A 1 94 ? -12.945 0.202 14.116 1.00 94.44 94 THR A O 1
ATOM 708 N N . VAL A 1 95 ? -13.878 2.140 14.786 1.00 96.31 95 VAL A N 1
ATOM 709 C CA . VAL A 1 95 ? -13.353 2.948 13.680 1.00 96.31 95 VAL A CA 1
ATOM 710 C C . VAL A 1 95 ? -11.986 3.492 14.083 1.00 96.31 95 VAL A C 1
ATOM 712 O O . VAL A 1 95 ? -11.843 4.071 15.160 1.00 96.31 95 VAL A O 1
ATOM 715 N N . VAL A 1 96 ? -10.992 3.304 13.225 1.00 95.62 96 VAL A N 1
ATOM 716 C CA . VAL A 1 96 ? -9.614 3.765 13.381 1.00 95.62 96 VAL A CA 1
ATOM 717 C C . VAL A 1 96 ? -9.083 4.283 12.046 1.00 95.62 96 VAL A C 1
ATOM 719 O O . VAL A 1 96 ? -9.563 3.901 10.979 1.00 95.62 96 VAL A O 1
ATOM 722 N N . THR A 1 97 ? -8.037 5.102 12.112 1.00 96.69 97 THR A N 1
ATOM 723 C CA . THR A 1 97 ? -7.193 5.411 10.956 1.00 96.69 97 THR A CA 1
ATOM 724 C C . THR A 1 97 ? -5.829 4.774 11.170 1.00 96.69 97 THR A C 1
ATOM 726 O O . THR A 1 97 ? -5.255 4.892 12.258 1.00 96.69 97 THR A O 1
ATOM 729 N N . LYS A 1 98 ? -5.295 4.103 10.151 1.00 94.81 98 LYS A N 1
ATOM 730 C CA . LYS A 1 98 ? -3.908 3.643 10.125 1.00 94.81 98 LYS A CA 1
ATOM 731 C C . LYS A 1 98 ? -3.088 4.468 9.148 1.00 94.81 98 LYS A C 1
ATOM 733 O O . LYS A 1 98 ? -3.522 4.663 8.022 1.00 94.81 98 LYS A O 1
ATOM 738 N N . GLY A 1 99 ? -1.903 4.896 9.570 1.00 94.56 99 GLY A N 1
ATOM 739 C CA . GLY A 1 99 ? -0.854 5.297 8.637 1.00 94.56 99 GLY A CA 1
ATOM 740 C C . GLY A 1 99 ? -0.180 4.033 8.120 1.00 94.56 99 GLY A C 1
ATOM 741 O O . GLY A 1 99 ? 0.143 3.151 8.926 1.00 94.56 99 GLY A O 1
ATOM 742 N N . VAL A 1 100 ? -0.036 3.917 6.807 1.00 95.31 100 VAL A N 1
ATOM 743 C CA . VAL A 1 100 ? 0.528 2.742 6.141 1.00 95.31 100 VAL A CA 1
ATOM 744 C C . VAL A 1 100 ? 1.678 3.206 5.257 1.00 95.31 100 VAL A C 1
ATOM 746 O O . VAL A 1 100 ? 1.459 3.975 4.340 1.00 95.31 100 VAL A O 1
ATOM 749 N N . VAL A 1 101 ? 2.890 2.706 5.479 1.00 95.81 101 VAL A N 1
ATOM 750 C CA . VAL A 1 101 ? 4.019 2.881 4.556 1.00 95.81 101 VAL A CA 1
ATOM 751 C C . VAL A 1 101 ? 4.105 1.623 3.708 1.00 95.81 101 VAL A C 1
ATOM 753 O O . VAL A 1 101 ? 4.349 0.538 4.243 1.00 95.81 101 VAL A O 1
ATOM 756 N N . LEU A 1 102 ? 3.940 1.738 2.396 1.00 96.94 102 LEU A N 1
ATOM 757 C CA . LEU A 1 102 ? 4.317 0.674 1.471 1.00 96.94 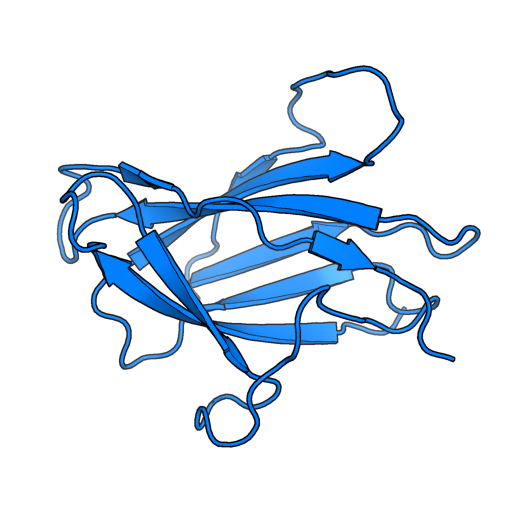102 LEU A CA 1
ATOM 758 C C . LEU A 1 102 ? 5.806 0.806 1.140 1.00 96.94 102 LEU A C 1
ATOM 760 O O . LEU A 1 102 ? 6.309 1.911 0.944 1.00 96.94 102 LEU A O 1
ATOM 764 N N . MET A 1 103 ? 6.513 -0.319 1.101 1.00 96.44 103 MET A N 1
ATOM 765 C CA . MET A 1 103 ? 7.927 -0.389 0.742 1.00 96.44 103 MET A CA 1
ATOM 766 C C . MET A 1 103 ? 8.055 -1.044 -0.621 1.00 96.44 103 MET A C 1
ATOM 768 O O . MET A 1 103 ? 7.576 -2.164 -0.819 1.00 96.44 103 MET A O 1
ATOM 772 N N . PHE A 1 104 ? 8.734 -0.359 -1.532 1.00 96.31 104 PHE A N 1
ATOM 773 C CA . PHE A 1 104 ? 9.006 -0.854 -2.870 1.00 96.31 104 PHE A CA 1
ATOM 774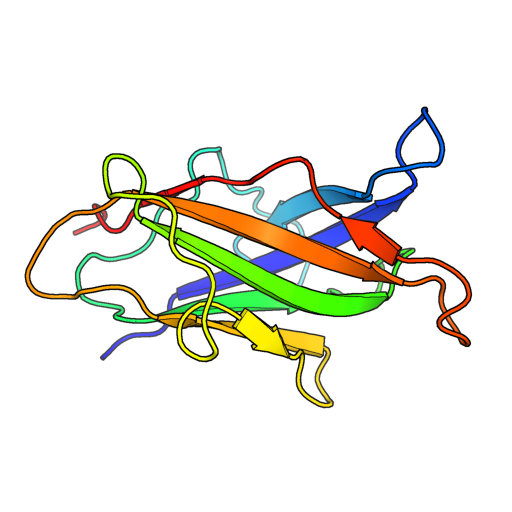 C C . PHE A 1 104 ? 10.506 -1.015 -3.122 1.00 96.31 104 PHE A C 1
ATOM 776 O O . PHE A 1 104 ? 11.308 -0.367 -2.460 1.00 96.31 104 PHE A O 1
ATOM 783 N N . SER A 1 105 ? 10.892 -1.835 -4.093 1.00 95.50 105 SER A N 1
ATOM 784 C CA . SER A 1 105 ? 12.266 -1.964 -4.579 1.00 95.50 105 SER A CA 1
ATOM 785 C C . SER A 1 105 ? 12.360 -1.747 -6.084 1.00 95.50 105 SER A C 1
ATOM 787 O O . SER A 1 105 ? 11.357 -1.814 -6.800 1.00 95.50 105 SER A O 1
ATOM 789 N N . SER A 1 106 ? 13.584 -1.554 -6.576 1.00 91.31 106 SER A N 1
ATOM 790 C CA . SER A 1 106 ? 13.880 -1.651 -8.007 1.00 91.31 106 SER A CA 1
ATOM 791 C C . SER A 1 106 ? 13.468 -3.031 -8.561 1.00 91.31 106 SER A C 1
ATOM 793 O O . SER A 1 106 ? 13.555 -4.031 -7.836 1.00 91.31 106 SER A O 1
ATOM 795 N N . PRO A 1 107 ? 13.018 -3.124 -9.827 1.00 85.50 107 PRO A N 1
ATOM 796 C CA . PRO A 1 107 ? 12.759 -4.406 -10.477 1.00 85.50 107 PRO A CA 1
ATOM 797 C C . PRO A 1 107 ? 14.021 -5.267 -10.618 1.00 85.50 107 PRO A C 1
ATOM 799 O O . PRO A 1 107 ? 15.115 -4.759 -10.846 1.00 85.50 107 PRO A O 1
ATOM 802 N N . GLY A 1 108 ? 13.868 -6.591 -10.527 1.00 77.75 108 GLY A N 1
ATOM 803 C CA . GLY A 1 108 ? 14.935 -7.571 -10.787 1.00 77.75 108 GLY A CA 1
ATOM 804 C C . GLY A 1 108 ? 15.946 -7.774 -9.650 1.00 77.75 108 GLY A C 1
ATOM 805 O O . GLY A 1 108 ? 16.389 -8.902 -9.446 1.00 77.75 108 GLY A O 1
ATOM 806 N N . ALA A 1 109 ? 16.268 -6.734 -8.877 1.00 76.12 109 ALA A N 1
ATOM 807 C CA . ALA A 1 109 ? 17.116 -6.828 -7.690 1.00 76.12 109 ALA A CA 1
ATOM 808 C C . ALA A 1 109 ? 16.742 -5.767 -6.643 1.00 76.12 109 ALA A C 1
ATOM 810 O O . ALA A 1 109 ? 16.447 -4.619 -6.973 1.00 76.12 109 ALA A O 1
ATOM 811 N N . VAL A 1 110 ? 16.798 -6.137 -5.358 1.00 76.94 110 VAL A N 1
ATOM 812 C CA . VAL A 1 110 ? 16.578 -5.203 -4.241 1.00 76.94 110 VAL A CA 1
ATOM 813 C C . VAL A 1 110 ? 17.859 -4.404 -3.993 1.00 76.94 110 VAL A C 1
ATOM 815 O O . VAL A 1 110 ? 18.598 -4.655 -3.045 1.00 76.94 110 VAL A O 1
ATOM 818 N N . GLU A 1 111 ? 18.152 -3.460 -4.883 1.00 82.31 111 GLU A N 1
ATOM 819 C CA . GLU A 1 111 ? 19.306 -2.556 -4.749 1.00 82.31 111 GLU A CA 1
ATOM 820 C C . GLU A 1 111 ? 18.997 -1.351 -3.853 1.00 82.31 111 GLU A C 1
ATOM 822 O O . GLU A 1 111 ? 19.889 -0.753 -3.254 1.00 82.31 111 GLU A O 1
ATOM 827 N N . SER A 1 112 ? 17.725 -0.969 -3.764 1.00 87.62 112 SER A N 1
ATOM 828 C CA . SER A 1 112 ? 17.241 0.166 -2.978 1.00 87.62 112 SER A CA 1
ATOM 829 C C . SER A 1 112 ? 15.800 -0.069 -2.537 1.00 87.62 112 SER A C 1
ATOM 831 O O . SER A 1 112 ? 15.061 -0.810 -3.190 1.00 87.62 112 SER A O 1
ATOM 833 N N . LEU A 1 113 ? 15.418 0.556 -1.419 1.00 93.94 113 LEU A N 1
ATOM 834 C CA . LEU A 1 113 ? 14.049 0.566 -0.914 1.00 93.94 113 LEU A CA 1
ATOM 835 C C . LEU A 1 113 ? 13.470 1.977 -1.003 1.00 93.94 113 LEU A C 1
ATOM 837 O O . LEU A 1 113 ? 14.051 2.922 -0.478 1.00 93.94 113 LEU A O 1
ATOM 841 N N . TYR A 1 114 ? 12.302 2.079 -1.624 1.00 95.88 114 TYR A N 1
ATOM 842 C CA . TYR A 1 114 ? 11.551 3.305 -1.848 1.00 95.88 114 TYR A CA 1
ATOM 843 C C . TYR A 1 114 ? 10.263 3.243 -1.017 1.00 95.88 114 TYR A C 1
ATOM 845 O O . TYR A 1 114 ? 9.293 2.594 -1.426 1.00 95.88 114 TYR A O 1
ATOM 853 N N . PRO A 1 115 ? 10.238 3.840 0.185 1.00 96.62 115 PRO A N 1
ATOM 854 C CA . PRO A 1 115 ? 9.021 3.920 0.977 1.00 96.62 115 PRO A CA 1
ATOM 855 C C . PRO A 1 115 ? 8.063 4.965 0.392 1.00 96.62 115 PRO A C 1
ATOM 857 O O . PRO A 1 115 ? 8.487 5.991 -0.139 1.00 96.62 115 PRO A O 1
ATOM 860 N N . THR A 1 116 ? 6.760 4.735 0.520 1.00 95.88 116 THR A N 1
ATOM 861 C CA . THR A 1 116 ? 5.745 5.774 0.281 1.00 95.88 116 THR A CA 1
ATOM 862 C C . THR A 1 116 ? 5.696 6.764 1.439 1.00 95.88 116 THR A C 1
ATOM 864 O O . THR A 1 116 ? 5.939 6.387 2.582 1.00 95.88 116 THR A O 1
ATOM 867 N N . THR A 1 117 ? 5.256 7.991 1.188 1.00 86.94 117 THR A N 1
ATOM 868 C CA . THR A 1 117 ? 5.112 9.060 2.195 1.00 86.94 117 THR A CA 1
ATOM 869 C C . THR A 1 117 ? 3.806 9.002 3.012 1.00 86.94 117 THR A C 1
ATOM 871 O O . THR A 1 117 ? 3.325 10.036 3.456 1.00 86.94 117 THR A O 1
ATOM 874 N N . ASP A 1 118 ? 3.273 7.795 3.246 1.00 71.00 118 ASP A N 1
ATOM 875 C CA . ASP A 1 118 ? 2.097 7.469 4.081 1.00 71.00 118 ASP A CA 1
ATOM 876 C C . ASP A 1 118 ? 0.694 7.730 3.482 1.00 71.00 118 ASP A C 1
ATOM 878 O O . ASP A 1 118 ? 0.078 8.763 3.754 1.00 71.00 118 ASP A O 1
ATOM 882 N N . PRO A 1 119 ? 0.079 6.771 2.757 1.00 82.94 119 PRO A N 1
ATOM 883 C CA . PRO A 1 119 ? -1.380 6.689 2.704 1.00 82.94 119 PRO A CA 1
ATOM 884 C C . PRO A 1 119 ? -1.993 6.477 4.099 1.00 82.94 119 PRO A C 1
ATOM 886 O O . PRO A 1 119 ? -1.521 5.681 4.919 1.00 82.94 119 PRO A O 1
ATOM 889 N N . GLU A 1 120 ? -3.125 7.135 4.334 1.00 94.31 120 GLU A N 1
ATOM 890 C CA . GLU A 1 120 ? -3.987 6.854 5.478 1.00 94.31 120 GLU A CA 1
ATOM 891 C C . GLU A 1 120 ? -5.086 5.873 5.065 1.00 94.31 120 GLU A C 1
ATOM 893 O O . GLU A 1 120 ? -5.736 6.069 4.042 1.00 94.31 120 GLU A O 1
ATOM 898 N N . VAL A 1 121 ? -5.337 4.840 5.872 1.00 96.50 121 VAL A N 1
ATOM 899 C CA . VAL A 1 121 ? -6.453 3.897 5.689 1.00 96.50 121 VAL A CA 1
ATOM 900 C C . VAL A 1 121 ? -7.444 4.041 6.834 1.00 96.50 121 VAL A C 1
ATOM 902 O O . VAL A 1 121 ? -7.067 3.908 8.000 1.00 96.50 121 VAL A O 1
ATOM 905 N N . LYS A 1 122 ? -8.722 4.249 6.519 1.00 97.19 122 LYS A N 1
ATOM 906 C CA . LYS A 1 122 ? -9.809 4.414 7.488 1.00 97.19 122 LYS A CA 1
ATOM 907 C C . LYS A 1 122 ? -10.929 3.398 7.250 1.00 97.19 122 LYS A C 1
ATOM 909 O O . LYS A 1 122 ? -11.390 3.233 6.127 1.00 97.19 122 LYS A O 1
ATOM 914 N N . ASN A 1 123 ? -11.385 2.730 8.308 1.00 96.50 123 ASN A N 1
ATOM 915 C CA . ASN A 1 123 ? -12.453 1.719 8.257 1.00 96.50 123 ASN A CA 1
ATOM 916 C C . ASN A 1 123 ? -13.826 2.295 8.664 1.00 96.50 123 ASN A C 1
ATOM 918 O O . ASN A 1 123 ? -14.405 1.904 9.681 1.00 96.50 123 ASN A O 1
ATOM 922 N N . ASP A 1 124 ? -14.330 3.269 7.908 1.00 95.81 124 ASP A N 1
ATOM 923 C CA . ASP A 1 124 ? -15.589 3.964 8.213 1.00 95.81 124 ASP A CA 1
ATOM 924 C C . ASP A 1 124 ? -16.675 3.851 7.135 1.00 95.81 124 ASP A C 1
ATOM 926 O O . ASP A 1 124 ? -17.740 4.443 7.312 1.00 95.81 124 ASP A O 1
ATOM 930 N N . GLU A 1 125 ? -16.458 3.075 6.068 1.00 89.94 125 GLU A N 1
ATOM 931 C CA . GLU A 1 125 ? -17.529 2.770 5.114 1.00 89.94 125 GLU A CA 1
ATOM 932 C C . GLU A 1 125 ? -18.506 1.748 5.715 1.00 89.94 125 GLU A C 1
ATOM 934 O O . GLU A 1 125 ? -18.110 0.804 6.413 1.00 89.94 125 GLU A O 1
ATOM 939 N N . THR A 1 126 ? -19.798 1.982 5.485 1.00 78.25 126 THR A N 1
ATOM 940 C CA . THR A 1 126 ? -20.912 1.147 5.960 1.00 78.25 126 THR A CA 1
ATOM 941 C C . THR A 1 126 ? -21.275 0.074 4.958 1.00 78.25 126 THR A C 1
ATOM 943 O O . THR A 1 126 ? -21.504 0.456 3.789 1.00 78.25 126 THR A O 1
#

Radius of gyration: 13.9 Å; chains: 1; bounding box: 40×28×36 Å

Foldseek 3Di:
DAEQEWEKAWDQDPVNAATPIWIARDLVRPHTADFLGEAALQNQKYKYFYHPNHQWAWFWKFKDWPPDDDDDDPLGIFTQDPRSMTIDGDHNVDKTKMWMWTWTAGPPDRPDIHIHPTRIYINPDD

Secondary structure (DSSP, 8-state):
---EEEEEEEEE-TTSSSEEEEEESSTTS-SBPPSSEEEETTT-EEEEEE-TT-SSEEEEEEEEETTS----STTSEEE--TTSEEEEE--SSS--EEEEEEEEE-SSS-S-EEEBS--EEEEEE-

pLDDT: mean 92.61, std 6.48, range [59.12, 98.12]

Sequence (126 aa):
MTIDTFYVKAKIDTTGNYADASYFKDPACTQPASQPLRISKTAGVCRFVQVSDSDLVLVGTVFKTLGQPPTLNSQNFAAANDEYTVAVPMPTATVVTKGVVLMFSSPGAVESLYPTTDPEVKNDET